Protein AF-A0A7S2IVY3-F1 (afdb_monomer_lite)

Sequence (99 aa):
AGHSTDSYICGTFDLEVLMPNRSASDKHHVVKFSPYLDPASRAYVHHIILFSCDSAVTGFTHAQTVTPCENMPRGCNEMKWAYAVGSQDMVMPSGVGMP

Structure (mmCIF, N/CA/C/O backbone):
data_AF-A0A7S2IVY3-F1
#
_entry.id   AF-A0A7S2IVY3-F1
#
loop_
_atom_site.group_PDB
_atom_site.id
_atom_site.type_symbol
_atom_site.label_atom_id
_atom_site.label_alt_id
_atom_site.label_comp_id
_atom_site.label_asym_id
_atom_site.label_entity_id
_atom_site.label_seq_id
_atom_site.pdbx_PDB_ins_code
_atom_site.Cartn_x
_atom_site.Cartn_y
_atom_site.Cartn_z
_atom_site.occupancy
_atom_site.B_iso_or_equiv
_atom_site.auth_seq_id
_atom_site.auth_comp_id
_atom_site.auth_asym_id
_atom_site.auth_atom_id
_atom_site.pdbx_PDB_model_num
ATOM 1 N N . ALA A 1 1 ? 29.919 3.608 -15.425 1.00 36.12 1 ALA A N 1
ATOM 2 C CA . ALA A 1 1 ? 28.489 3.482 -15.760 1.00 36.12 1 ALA A CA 1
ATOM 3 C C . ALA A 1 1 ? 27.721 3.484 -14.448 1.00 36.12 1 ALA A C 1
ATOM 5 O O . ALA A 1 1 ? 27.914 2.574 -13.654 1.00 36.12 1 ALA A O 1
ATOM 6 N N . GLY A 1 2 ? 27.015 4.574 -14.144 1.00 41.72 2 GLY A N 1
ATOM 7 C CA . GLY A 1 2 ? 26.373 4.772 -12.845 1.00 41.72 2 GLY A CA 1
ATOM 8 C C . GLY A 1 2 ? 25.069 3.991 -12.747 1.00 41.72 2 GLY A C 1
ATOM 9 O O . GLY A 1 2 ? 24.108 4.325 -13.433 1.00 41.72 2 GLY A O 1
ATOM 10 N N . HIS A 1 3 ? 25.035 2.971 -11.893 1.00 43.53 3 HIS A N 1
ATOM 11 C CA . HIS A 1 3 ? 23.782 2.482 -11.335 1.00 43.53 3 HIS A CA 1
ATOM 12 C C . HIS A 1 3 ? 23.345 3.478 -10.260 1.00 43.53 3 HIS A C 1
ATOM 14 O O . HIS A 1 3 ? 24.040 3.665 -9.264 1.00 43.53 3 HIS A O 1
ATOM 20 N N . SER A 1 4 ? 22.235 4.169 -10.512 1.00 52.16 4 SER A N 1
ATOM 21 C CA . SER A 1 4 ? 21.553 4.964 -9.494 1.00 52.16 4 SER A CA 1
ATOM 22 C C . SER A 1 4 ? 21.142 4.037 -8.348 1.00 52.16 4 SER A C 1
ATOM 24 O O . SER A 1 4 ? 20.552 2.989 -8.590 1.00 52.16 4 SER A O 1
ATOM 26 N N . THR A 1 5 ? 21.492 4.431 -7.128 1.00 57.97 5 THR A N 1
ATOM 27 C CA . THR A 1 5 ? 21.195 3.783 -5.843 1.00 57.97 5 THR A CA 1
ATOM 28 C C . THR A 1 5 ? 19.706 3.465 -5.692 1.00 57.97 5 THR A C 1
ATOM 30 O O . THR A 1 5 ? 18.895 4.312 -6.063 1.00 57.97 5 THR A O 1
ATOM 33 N N . ASP A 1 6 ? 19.371 2.298 -5.133 1.00 62.31 6 ASP A N 1
ATOM 34 C CA . ASP A 1 6 ? 18.011 1.792 -4.871 1.00 62.31 6 ASP A CA 1
ATOM 35 C C . ASP A 1 6 ? 17.014 2.903 -4.488 1.00 62.31 6 ASP A C 1
ATOM 37 O O . ASP A 1 6 ? 16.967 3.371 -3.349 1.00 62.31 6 ASP A O 1
ATOM 41 N N . SER A 1 7 ? 16.240 3.375 -5.468 1.00 82.19 7 SER A N 1
ATOM 42 C CA . SER A 1 7 ? 15.281 4.461 -5.283 1.00 82.19 7 SER A CA 1
ATOM 43 C C . SER A 1 7 ? 13.932 3.894 -4.864 1.00 82.19 7 SER A C 1
ATOM 45 O O . SER A 1 7 ? 13.328 3.125 -5.613 1.00 82.19 7 SER A O 1
ATOM 47 N N . TYR A 1 8 ? 13.431 4.308 -3.704 1.00 89.31 8 TYR A N 1
ATOM 48 C CA . TYR A 1 8 ? 12.079 3.967 -3.276 1.00 89.31 8 TYR A CA 1
ATOM 49 C C . TYR A 1 8 ? 11.072 4.954 -3.868 1.00 89.31 8 TYR A C 1
ATOM 51 O O . TYR A 1 8 ? 11.294 6.170 -3.877 1.00 89.31 8 TYR A O 1
ATOM 59 N N . ILE A 1 9 ? 9.963 4.406 -4.360 1.00 91.56 9 ILE A N 1
ATOM 60 C CA . ILE A 1 9 ? 8.793 5.145 -4.828 1.00 91.56 9 ILE A CA 1
ATOM 61 C C . ILE A 1 9 ? 7.652 4.790 -3.883 1.00 91.56 9 ILE A C 1
ATOM 63 O O . ILE A 1 9 ? 7.367 3.608 -3.690 1.00 91.56 9 ILE A O 1
ATOM 67 N N . CYS A 1 10 ? 7.003 5.795 -3.306 1.00 91.19 10 CYS A N 1
ATOM 68 C CA . CYS A 1 10 ? 5.891 5.586 -2.386 1.00 91.19 10 CYS A CA 1
ATOM 69 C C . CYS A 1 10 ? 4.595 6.065 -3.024 1.00 91.19 10 CYS A C 1
ATOM 71 O O . CYS A 1 10 ? 4.562 7.120 -3.655 1.00 91.19 10 CYS A O 1
ATOM 73 N N . GLY A 1 11 ? 3.530 5.296 -2.826 1.00 91.56 11 GLY A N 1
ATOM 74 C CA . GLY A 1 11 ? 2.167 5.673 -3.172 1.00 91.56 11 GLY A CA 1
ATOM 75 C C . GLY A 1 11 ? 1.276 5.591 -1.941 1.00 91.56 11 GLY A C 1
ATOM 76 O O . GLY A 1 11 ? 1.487 4.729 -1.087 1.00 91.56 11 GLY A O 1
ATOM 77 N N . THR A 1 12 ? 0.285 6.470 -1.854 1.00 91.94 12 THR A N 1
ATOM 78 C CA . THR A 1 12 ? -0.684 6.484 -0.751 1.00 91.94 12 THR A CA 1
ATOM 79 C C . THR A 1 12 ? -2.104 6.328 -1.258 1.00 91.94 12 THR A C 1
ATOM 81 O O . THR A 1 12 ? -2.455 6.789 -2.344 1.00 91.94 12 THR A O 1
ATOM 84 N N . PHE A 1 13 ? -2.935 5.658 -0.472 1.00 92.50 13 PHE A N 1
ATOM 85 C CA . PHE A 1 13 ? -4.347 5.471 -0.762 1.00 92.50 13 PHE A CA 1
ATOM 86 C C . PHE A 1 13 ? -5.137 5.418 0.540 1.00 92.50 13 PHE A C 1
ATOM 88 O O . PHE A 1 13 ? -4.606 5.059 1.588 1.00 92.50 13 PHE A O 1
ATOM 95 N N . ASP A 1 14 ? -6.427 5.710 0.431 1.0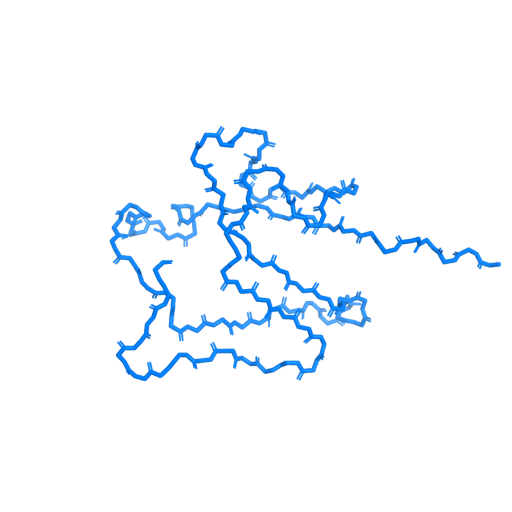0 90.94 14 ASP A N 1
ATOM 96 C CA . ASP A 1 14 ? -7.358 5.725 1.551 1.00 90.94 14 ASP A CA 1
ATOM 97 C C . ASP A 1 14 ? -8.400 4.642 1.318 1.00 90.94 14 ASP A C 1
ATOM 99 O O . ASP A 1 14 ? -9.007 4.571 0.244 1.00 90.94 14 ASP A O 1
ATOM 103 N N . LEU A 1 15 ? -8.627 3.800 2.325 1.00 90.44 15 LEU A N 1
ATOM 104 C CA . LEU A 1 15 ? -9.625 2.736 2.227 1.00 90.44 15 LEU A CA 1
ATOM 105 C C . LEU A 1 15 ? -11.035 3.293 2.003 1.00 90.44 15 LEU A C 1
ATOM 107 O O . LEU A 1 15 ? -11.806 2.678 1.275 1.00 90.44 15 LEU A O 1
ATOM 111 N N . GLU A 1 16 ? -11.354 4.469 2.549 1.00 89.31 16 GLU A N 1
ATOM 112 C CA . GLU A 1 16 ? -12.653 5.131 2.350 1.00 89.31 16 GLU A CA 1
ATOM 113 C C . GLU A 1 16 ? -12.929 5.437 0.874 1.00 89.31 16 GLU A C 1
ATOM 115 O O . GLU A 1 16 ? -14.052 5.272 0.401 1.00 89.31 16 GLU A O 1
ATOM 120 N N . VAL A 1 17 ? -11.893 5.820 0.122 1.00 91.69 17 VAL A N 1
ATOM 121 C CA . VAL A 1 17 ? -12.003 6.097 -1.316 1.00 91.69 17 VAL A CA 1
ATOM 122 C C . VAL A 1 17 ? -12.113 4.797 -2.113 1.00 91.69 17 VAL A C 1
ATOM 124 O O . VAL A 1 17 ? -12.887 4.714 -3.066 1.00 91.69 17 VAL A O 1
ATOM 127 N N . LEU A 1 18 ? -11.362 3.763 -1.723 1.00 91.00 18 LEU A N 1
ATOM 128 C CA . LEU A 1 18 ? -11.352 2.475 -2.426 1.00 91.00 18 LEU A CA 1
ATOM 129 C C . LEU A 1 18 ? -12.575 1.597 -2.115 1.00 91.00 18 LEU A C 1
ATOM 131 O O . LEU A 1 18 ? -12.888 0.684 -2.881 1.00 91.00 18 LEU A O 1
ATOM 135 N N . MET A 1 19 ? -13.275 1.855 -1.010 1.00 91.81 19 MET A N 1
ATOM 136 C CA . MET A 1 19 ? -14.425 1.081 -0.541 1.00 91.81 19 MET A CA 1
ATOM 137 C C . MET A 1 19 ? -15.668 1.972 -0.369 1.00 91.81 19 MET A C 1
ATOM 139 O O . MET A 1 19 ? -16.235 2.011 0.717 1.00 91.81 19 MET A O 1
ATOM 143 N N . PRO A 1 20 ? -16.185 2.627 -1.426 1.00 89.69 20 PRO A N 1
ATOM 144 C CA . PRO A 1 20 ? -17.194 3.694 -1.311 1.00 89.69 20 PRO A CA 1
ATOM 145 C C . PRO A 1 20 ? -18.531 3.275 -0.670 1.00 89.69 20 PRO A C 1
ATOM 147 O O . PRO A 1 20 ? -19.320 4.121 -0.268 1.00 89.69 20 PRO A O 1
ATOM 150 N N . ASN A 1 21 ? -18.797 1.969 -0.571 1.00 92.75 21 ASN A N 1
ATOM 151 C CA . ASN A 1 21 ? -20.011 1.412 0.034 1.00 92.75 21 ASN A CA 1
ATOM 152 C C . ASN A 1 21 ? -19.778 0.839 1.445 1.00 92.75 21 ASN A C 1
ATOM 154 O O . ASN A 1 21 ? -20.614 0.085 1.943 1.00 92.75 21 ASN A O 1
ATOM 158 N N . ARG A 1 22 ? -18.619 1.099 2.060 1.00 90.69 22 ARG A N 1
ATOM 159 C CA . ARG A 1 22 ? -18.243 0.612 3.393 1.00 90.69 22 ARG A CA 1
ATOM 160 C C . ARG A 1 22 ? -17.470 1.699 4.130 1.00 90.69 22 ARG A C 1
ATOM 162 O O . ARG A 1 22 ? -16.660 2.392 3.530 1.00 90.69 22 ARG A O 1
ATOM 169 N N . SER A 1 23 ? -17.674 1.820 5.436 1.00 90.44 23 SER A N 1
ATOM 170 C CA . SER A 1 23 ? -16.836 2.710 6.237 1.00 90.44 23 SER A CA 1
ATOM 171 C C . SER A 1 23 ? -15.477 2.058 6.466 1.00 90.44 23 SER A C 1
ATOM 173 O O . SER A 1 23 ? -15.420 0.891 6.858 1.00 90.44 23 SER A O 1
ATOM 175 N N . ALA A 1 24 ? -14.378 2.792 6.278 1.00 87.12 24 ALA A N 1
ATOM 176 C CA . ALA A 1 24 ? -13.055 2.306 6.681 1.00 87.12 24 ALA A CA 1
ATOM 177 C C . ALA A 1 24 ? -12.924 2.171 8.208 1.00 87.12 24 ALA A C 1
ATOM 179 O O . ALA A 1 24 ? -12.052 1.450 8.679 1.00 87.12 24 ALA A O 1
ATOM 180 N N . SER A 1 25 ? -13.807 2.828 8.973 1.00 87.88 25 SER A N 1
ATOM 181 C CA . SER A 1 25 ? -13.875 2.692 10.433 1.00 87.88 25 SER A CA 1
ATOM 182 C C . SER A 1 25 ? -14.585 1.411 10.893 1.00 87.88 25 SER A C 1
ATOM 184 O O . SER A 1 25 ? -14.512 1.067 12.073 1.00 87.88 25 SER A O 1
ATOM 186 N N . ASP A 1 26 ? -15.286 0.704 9.998 1.00 91.88 26 ASP A N 1
ATOM 187 C CA . ASP A 1 26 ? -15.868 -0.596 10.334 1.00 91.88 26 ASP A CA 1
ATOM 188 C C . ASP A 1 26 ? -14.768 -1.659 10.458 1.00 91.88 26 ASP A C 1
ATOM 190 O O . ASP A 1 26 ? -13.702 -1.568 9.849 1.00 91.88 26 ASP A O 1
ATOM 194 N N . LYS A 1 27 ? -15.037 -2.728 11.214 1.00 91.56 27 LYS A N 1
ATOM 195 C CA . LYS A 1 27 ? -14.096 -3.847 11.322 1.00 91.56 27 LYS A CA 1
ATOM 196 C C . LYS A 1 27 ? -14.031 -4.623 10.002 1.00 91.56 27 LYS A C 1
ATOM 198 O O . LYS A 1 27 ? -14.948 -5.383 9.686 1.00 91.56 27 LYS A O 1
ATOM 203 N N . HIS A 1 28 ? -12.909 -4.515 9.298 1.00 92.50 28 HIS A N 1
ATOM 204 C CA . HIS A 1 28 ? -12.585 -5.339 8.130 1.00 92.50 28 HIS A CA 1
ATOM 205 C C . HIS A 1 28 ? -11.458 -6.312 8.459 1.00 92.50 28 HIS A C 1
ATOM 207 O O . HIS A 1 28 ? -10.741 -6.137 9.439 1.00 92.50 28 HIS A O 1
ATOM 213 N N . HIS A 1 29 ? -11.322 -7.361 7.650 1.00 95.31 29 HIS A N 1
ATOM 214 C CA . HIS A 1 29 ? -10.110 -8.168 7.669 1.00 95.31 29 HIS A CA 1
ATOM 215 C C . HIS A 1 29 ? -9.652 -8.456 6.245 1.00 95.31 29 HIS A C 1
ATOM 217 O O . HIS A 1 29 ? -10.435 -8.929 5.416 1.00 95.31 29 HIS A O 1
ATOM 223 N N . VAL A 1 30 ? -8.372 -8.224 5.973 1.00 95.31 30 VAL A N 1
ATOM 224 C CA . VAL A 1 30 ? -7.739 -8.639 4.727 1.00 95.31 30 VAL A CA 1
ATOM 225 C C . VAL A 1 30 ? -7.424 -10.128 4.811 1.00 95.31 30 VAL A C 1
ATOM 227 O O . VAL A 1 30 ? -6.665 -10.583 5.667 1.00 95.31 30 VAL A O 1
ATOM 230 N N . VAL A 1 31 ? -8.026 -10.899 3.909 1.00 97.50 31 VAL A N 1
ATOM 231 C CA . VAL A 1 31 ? -7.865 -12.362 3.834 1.00 97.50 31 VAL A CA 1
ATOM 232 C C . VAL A 1 31 ? -6.915 -12.794 2.718 1.00 97.50 31 VAL A C 1
ATOM 234 O O . VAL A 1 31 ? -6.555 -13.965 2.628 1.00 97.50 31 VAL A O 1
ATOM 237 N N . LYS A 1 32 ? -6.514 -11.865 1.844 1.00 97.75 32 LYS A N 1
ATOM 238 C CA . LYS A 1 32 ? -5.610 -12.135 0.731 1.00 97.75 32 LYS A CA 1
ATOM 239 C C . LYS A 1 32 ? -4.874 -10.870 0.294 1.00 97.75 32 LYS A C 1
ATOM 241 O O . LYS A 1 32 ? -5.498 -9.822 0.166 1.00 97.75 32 LYS A O 1
ATOM 246 N N . PHE A 1 33 ? -3.588 -11.006 -0.016 1.00 97.44 33 PHE A N 1
ATOM 247 C CA . PHE A 1 33 ? -2.792 -9.991 -0.702 1.00 97.44 33 PHE A CA 1
ATOM 248 C C . PHE A 1 33 ? -2.199 -10.571 -1.987 1.00 97.44 33 PHE A C 1
ATOM 250 O O . PHE A 1 33 ? -1.667 -11.684 -1.985 1.00 97.44 33 PHE A O 1
ATOM 257 N N . SER A 1 34 ? -2.282 -9.799 -3.069 1.00 96.69 34 SER A N 1
ATOM 258 C CA . SER A 1 34 ? -1.753 -10.154 -4.386 1.00 96.69 34 SER A CA 1
ATOM 259 C C 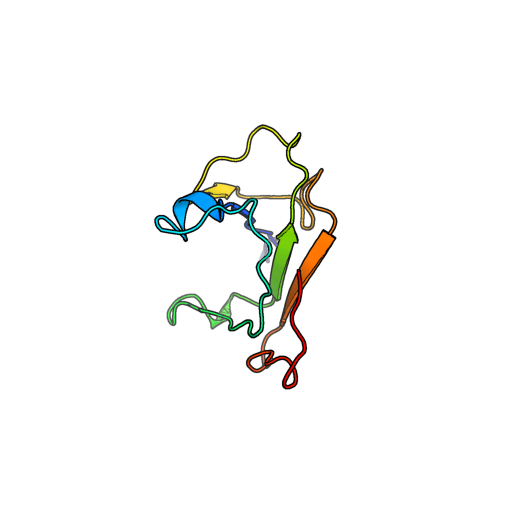. SER A 1 34 ? -0.986 -8.976 -4.974 1.00 96.69 34 SER A C 1
ATOM 261 O O . SER A 1 34 ? -1.547 -7.879 -5.045 1.00 96.69 34 SER A O 1
ATOM 263 N N . PRO A 1 35 ? 0.261 -9.168 -5.435 1.00 95.38 35 PRO A N 1
ATOM 264 C CA . PRO A 1 35 ? 0.966 -8.135 -6.177 1.00 95.38 35 PRO A CA 1
ATOM 265 C C . PRO A 1 35 ? 0.289 -7.921 -7.534 1.00 95.38 35 PRO A C 1
ATOM 267 O O . PRO A 1 35 ? 0.089 -8.864 -8.299 1.00 95.38 35 PRO A O 1
ATOM 270 N N . TYR A 1 36 ? -0.007 -6.668 -7.872 1.00 94.56 36 TYR A N 1
ATOM 271 C CA . TYR A 1 36 ? -0.379 -6.284 -9.230 1.00 94.56 36 TYR A CA 1
ATOM 272 C C . TYR A 1 36 ? 0.782 -5.519 -9.865 1.00 94.56 36 TYR A C 1
ATOM 274 O O . TYR A 1 36 ? 1.085 -4.397 -9.465 1.00 94.56 36 TYR A O 1
ATOM 282 N N . LEU A 1 37 ? 1.457 -6.149 -10.830 1.00 94.19 37 LEU A N 1
ATOM 283 C CA . LEU A 1 37 ? 2.641 -5.597 -11.491 1.00 94.19 37 LEU A CA 1
ATOM 284 C C . LEU A 1 37 ? 2.368 -5.374 -12.974 1.00 94.19 37 LEU A C 1
ATOM 286 O O . LEU A 1 37 ? 2.104 -6.332 -13.715 1.00 94.19 37 LEU A O 1
ATOM 290 N N . ASP A 1 38 ? 2.518 -4.123 -13.404 1.00 94.56 38 ASP A N 1
ATOM 291 C CA . ASP A 1 38 ? 2.475 -3.757 -14.813 1.00 94.56 38 ASP A CA 1
ATOM 292 C C . ASP A 1 38 ? 3.548 -4.546 -15.602 1.00 94.56 38 ASP A C 1
ATOM 294 O O . ASP A 1 38 ? 4.712 -4.578 -15.189 1.00 94.56 38 ASP A O 1
ATOM 298 N N . PRO A 1 39 ? 3.194 -5.216 -16.717 1.00 95.69 39 PRO A N 1
ATOM 299 C CA . PRO A 1 39 ? 4.136 -6.049 -17.460 1.00 95.69 39 PRO A CA 1
ATOM 300 C C . PRO A 1 39 ? 5.383 -5.309 -17.954 1.00 95.69 39 PRO A C 1
ATOM 302 O O . PRO A 1 39 ? 6.446 -5.925 -18.016 1.00 95.69 39 PRO A O 1
ATOM 305 N N . ALA A 1 40 ? 5.270 -4.021 -18.292 1.00 96.56 40 ALA A N 1
ATOM 306 C CA . ALA A 1 40 ? 6.383 -3.238 -18.821 1.00 96.56 40 ALA A CA 1
ATOM 307 C C . ALA A 1 40 ? 7.386 -2.841 -17.728 1.00 96.56 40 ALA A C 1
ATOM 309 O O . ALA A 1 40 ? 8.575 -2.706 -18.009 1.00 96.56 40 ALA A O 1
ATOM 310 N N . SER A 1 41 ? 6.932 -2.697 -16.479 1.00 91.19 41 SER A N 1
ATOM 311 C CA . SER A 1 41 ? 7.788 -2.327 -15.342 1.00 91.19 41 SER A CA 1
ATOM 312 C C . SER A 1 41 ? 8.148 -3.482 -14.400 1.00 91.19 41 SER A C 1
ATOM 314 O O . SER A 1 41 ? 9.048 -3.337 -13.573 1.00 91.19 41 SER A O 1
ATOM 316 N N . ARG A 1 42 ? 7.514 -4.655 -14.542 1.00 93.06 42 ARG A N 1
ATOM 317 C CA . ARG A 1 42 ? 7.688 -5.822 -13.655 1.00 93.06 42 ARG A CA 1
ATOM 318 C C . ARG A 1 42 ? 9.143 -6.215 -13.409 1.00 93.06 42 ARG A C 1
ATOM 320 O O . ARG A 1 42 ? 9.476 -6.593 -12.292 1.00 93.06 42 ARG A O 1
ATOM 327 N N . ALA A 1 43 ? 9.996 -6.137 -14.430 1.00 92.81 43 ALA A N 1
ATOM 328 C CA . ALA A 1 43 ? 11.406 -6.515 -14.326 1.00 92.81 43 ALA A CA 1
ATOM 329 C C . ALA A 1 43 ? 12.222 -5.604 -13.387 1.00 92.81 43 ALA A C 1
ATOM 331 O O . ALA A 1 43 ? 13.305 -5.992 -12.960 1.00 92.81 43 ALA A O 1
ATOM 332 N N . TYR A 1 44 ? 11.708 -4.414 -13.063 1.00 91.50 44 TYR A N 1
ATOM 333 C CA . TYR A 1 44 ? 12.378 -3.423 -12.221 1.00 91.50 44 TYR A CA 1
ATOM 334 C C . TYR A 1 44 ? 11.841 -3.390 -10.782 1.00 91.50 44 TYR A C 1
ATOM 336 O O . TYR A 1 44 ? 12.470 -2.796 -9.909 1.00 91.50 44 TYR A O 1
ATOM 344 N N . VAL A 1 45 ? 10.697 -4.026 -10.505 1.00 92.31 45 VAL A N 1
ATOM 345 C CA . VAL A 1 45 ? 10.093 -4.050 -9.164 1.00 92.31 45 VAL A CA 1
ATOM 346 C C . VAL A 1 45 ? 10.629 -5.243 -8.375 1.00 92.31 45 VAL A C 1
ATOM 348 O O . VAL A 1 45 ? 10.161 -6.369 -8.536 1.00 92.31 45 VAL A O 1
ATOM 351 N N . HIS A 1 46 ? 11.607 -4.993 -7.502 1.00 94.50 46 HIS A N 1
ATOM 352 C CA . HIS A 1 46 ? 12.196 -6.040 -6.662 1.00 94.50 46 HIS A CA 1
ATOM 353 C C . HIS A 1 46 ? 11.400 -6.293 -5.370 1.00 94.50 46 HIS A C 1
ATOM 355 O O . HIS A 1 46 ? 11.223 -7.446 -4.974 1.00 94.50 46 HIS A O 1
ATOM 361 N N . HIS A 1 47 ? 10.892 -5.231 -4.733 1.00 94.56 47 HIS A N 1
ATOM 362 C CA . HIS A 1 47 ? 10.099 -5.296 -3.504 1.00 94.56 47 HIS A CA 1
ATOM 363 C C . HIS A 1 47 ? 8.892 -4.351 -3.557 1.00 94.56 47 HIS A C 1
ATOM 365 O O . HIS A 1 47 ? 8.971 -3.279 -4.154 1.00 94.56 47 HIS A O 1
ATOM 371 N N . ILE A 1 48 ? 7.805 -4.727 -2.879 1.00 94.81 48 ILE A N 1
ATOM 372 C CA . ILE A 1 48 ? 6.691 -3.837 -2.513 1.00 94.81 48 ILE A CA 1
ATOM 373 C C . ILE A 1 48 ? 6.426 -4.043 -1.027 1.00 94.81 48 ILE A C 1
ATOM 375 O O . ILE A 1 48 ? 6.351 -5.184 -0.575 1.00 94.81 48 ILE A O 1
ATOM 379 N N . ILE A 1 49 ? 6.269 -2.961 -0.269 1.00 95.25 49 ILE A N 1
ATOM 38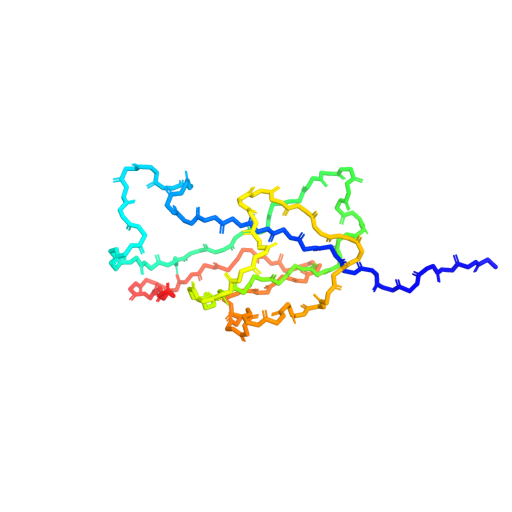0 C CA . ILE A 1 49 ? 5.906 -3.029 1.146 1.00 95.25 49 ILE A CA 1
ATOM 381 C C . ILE A 1 49 ? 4.694 -2.133 1.368 1.00 95.25 49 ILE A C 1
ATOM 383 O O . ILE A 1 49 ? 4.687 -0.974 0.960 1.00 95.25 49 ILE A O 1
ATOM 387 N N . LEU A 1 50 ? 3.664 -2.693 1.994 1.00 95.31 50 LEU A N 1
ATOM 388 C CA . LEU A 1 50 ? 2.464 -1.987 2.403 1.00 95.31 50 LEU A CA 1
ATOM 389 C C . LEU A 1 50 ? 2.527 -1.717 3.903 1.00 95.31 50 LEU A C 1
ATOM 391 O O . LEU A 1 50 ? 2.645 -2.652 4.700 1.00 95.31 50 LEU A O 1
ATOM 395 N N . PHE A 1 51 ? 2.378 -0.450 4.268 1.00 94.50 51 PHE A N 1
ATOM 396 C CA . PHE A 1 51 ? 2.266 0.008 5.647 1.00 94.50 51 PHE A CA 1
ATOM 397 C C . PHE A 1 51 ? 0.886 0.623 5.889 1.00 94.50 51 PHE A C 1
ATOM 399 O O . PHE A 1 51 ? 0.304 1.212 4.977 1.00 94.50 51 PHE A O 1
ATOM 406 N N . SER A 1 52 ? 0.377 0.520 7.113 1.00 92.50 52 SER A N 1
ATOM 407 C CA . SER A 1 52 ? -0.645 1.436 7.624 1.00 92.50 52 SER A CA 1
ATOM 408 C C . SER A 1 52 ? 0.025 2.665 8.233 1.00 92.50 52 SER A C 1
ATOM 410 O O . SER A 1 52 ? 1.122 2.588 8.796 1.00 92.50 52 SER A O 1
ATOM 412 N N . CYS A 1 53 ? -0.651 3.803 8.103 1.00 90.44 53 CYS A N 1
ATOM 413 C CA . CYS A 1 53 ? -0.212 5.087 8.631 1.00 90.44 53 CYS A CA 1
ATOM 414 C C . CYS A 1 53 ? -1.107 5.535 9.786 1.00 90.44 53 CYS A C 1
ATOM 416 O O . CYS A 1 53 ? -2.307 5.255 9.788 1.00 90.44 53 CYS A O 1
ATOM 418 N N . ASP A 1 54 ? -0.532 6.270 10.737 1.00 86.50 54 ASP A N 1
ATOM 419 C CA . ASP 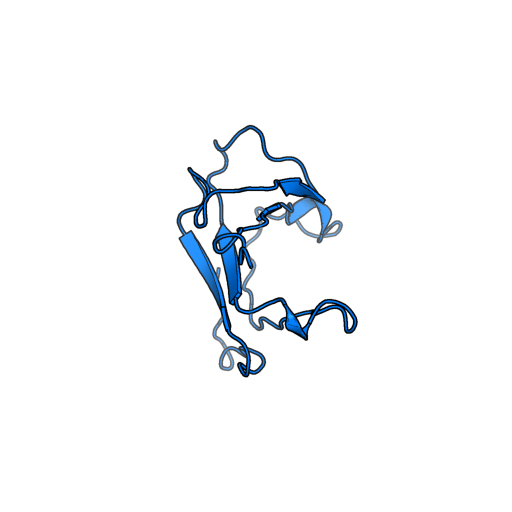A 1 54 ? -1.302 6.926 11.790 1.00 86.50 54 ASP A CA 1
ATOM 420 C C . ASP A 1 54 ? -2.229 7.993 11.188 1.00 86.50 54 ASP A C 1
ATOM 422 O O . ASP A 1 54 ? -1.855 8.724 10.269 1.00 86.50 54 ASP A O 1
ATOM 426 N N . SER A 1 55 ? -3.417 8.172 11.769 1.00 77.00 55 SER A N 1
ATOM 427 C CA . SER A 1 55 ? -4.388 9.188 11.325 1.00 77.00 55 SER A CA 1
ATOM 428 C C . SER A 1 55 ? -3.886 10.632 11.466 1.00 77.00 55 SER A C 1
ATOM 430 O O . SER A 1 55 ? -4.484 11.556 10.924 1.00 77.00 55 SER A O 1
ATOM 432 N N . ALA A 1 56 ? -2.812 10.841 12.232 1.00 75.94 56 ALA A N 1
ATOM 433 C CA . ALA A 1 56 ? -2.166 12.136 12.426 1.00 75.94 56 ALA A CA 1
ATOM 434 C C . ALA A 1 56 ? -1.092 12.443 11.368 1.00 75.94 56 ALA A C 1
ATOM 436 O O . ALA A 1 56 ? -0.523 13.538 11.375 1.00 75.94 56 ALA A O 1
ATOM 437 N N . VAL A 1 57 ? -0.781 11.493 10.478 1.00 79.94 57 VAL A N 1
ATOM 438 C CA . VAL A 1 57 ? 0.146 11.740 9.376 1.00 79.94 57 VAL A CA 1
ATOM 439 C C . VAL A 1 57 ? -0.485 12.740 8.414 1.00 79.94 57 VAL A C 1
ATOM 441 O O . VAL A 1 57 ? -1.608 12.576 7.952 1.00 79.94 57 VAL A O 1
ATOM 444 N N . THR A 1 58 ? 0.259 13.798 8.115 1.00 71.94 58 THR A N 1
ATOM 445 C CA . THR A 1 58 ? -0.151 14.864 7.197 1.00 71.94 58 THR A CA 1
ATOM 446 C C . THR A 1 58 ? 0.821 14.923 6.023 1.00 71.94 58 THR A C 1
ATOM 448 O O . THR A 1 58 ? 1.975 14.517 6.146 1.00 71.94 58 THR A O 1
ATOM 451 N N . GLY A 1 59 ? 0.364 15.420 4.872 1.00 74.88 59 GLY A N 1
ATOM 452 C CA . GLY A 1 59 ? 1.205 15.574 3.677 1.00 74.88 59 GLY A CA 1
ATOM 453 C C . GLY A 1 59 ? 1.139 14.421 2.672 1.00 74.88 59 GLY A C 1
ATOM 454 O O . GLY A 1 59 ? 1.784 14.510 1.628 1.00 74.88 59 GLY A O 1
ATOM 455 N N . PHE A 1 60 ? 0.330 13.393 2.939 1.00 79.56 60 PHE A N 1
ATOM 456 C CA . PHE A 1 60 ? -0.064 12.400 1.942 1.00 79.56 60 PHE A CA 1
ATOM 457 C C . PHE A 1 60 ? -1.484 12.668 1.457 1.00 79.56 60 PHE A C 1
ATOM 459 O O . PHE A 1 60 ? -2.381 12.952 2.247 1.00 79.56 60 PHE A O 1
ATOM 466 N N . THR A 1 61 ? -1.673 12.580 0.146 1.00 85.88 61 THR A N 1
ATOM 467 C CA . THR A 1 61 ? -2.971 12.703 -0.520 1.00 85.88 61 THR A CA 1
ATOM 468 C C . THR A 1 61 ? -3.297 11.385 -1.212 1.00 85.88 61 THR A C 1
ATOM 470 O O . THR A 1 61 ? -2.393 10.666 -1.648 1.00 85.88 61 THR A O 1
ATOM 473 N N . HIS A 1 62 ? -4.581 11.059 -1.346 1.00 89.50 62 HIS A N 1
ATOM 474 C CA . HIS A 1 62 ? -5.016 9.899 -2.117 1.00 89.50 62 HIS A CA 1
ATOM 475 C C . HIS A 1 62 ? -4.356 9.847 -3.504 1.00 89.50 62 HIS A C 1
ATOM 477 O O . HIS A 1 62 ? -4.327 10.852 -4.215 1.00 89.50 62 HIS A O 1
ATOM 483 N N . ALA A 1 63 ? -3.859 8.672 -3.900 1.00 89.38 63 ALA A N 1
ATOM 484 C CA . ALA A 1 63 ? -3.194 8.412 -5.179 1.00 89.38 63 ALA A CA 1
ATOM 485 C C . ALA A 1 63 ? -1.962 9.296 -5.466 1.00 89.38 63 ALA A C 1
ATOM 487 O O . ALA A 1 63 ? -1.475 9.350 -6.598 1.00 89.38 63 ALA A O 1
ATOM 488 N N . GLN A 1 64 ? -1.418 9.973 -4.452 1.00 90.00 64 GLN A N 1
ATOM 489 C CA . GLN A 1 64 ? -0.169 10.708 -4.580 1.00 90.00 64 GLN A CA 1
ATOM 490 C C . GLN A 1 64 ? 0.998 9.732 -4.719 1.00 90.00 64 GLN A C 1
ATOM 492 O O . GLN A 1 64 ? 1.097 8.751 -3.984 1.00 90.00 64 GLN A O 1
ATOM 497 N N . THR A 1 65 ? 1.904 10.033 -5.648 1.00 90.44 65 THR A N 1
ATOM 498 C CA . THR A 1 65 ? 3.186 9.336 -5.795 1.00 90.44 65 THR A CA 1
ATOM 499 C C . THR A 1 65 ? 4.313 10.253 -5.329 1.00 90.44 65 THR A C 1
ATOM 501 O O . THR A 1 65 ? 4.373 11.415 -5.732 1.00 90.44 65 THR A O 1
ATOM 504 N N . VAL A 1 66 ? 5.207 9.742 -4.485 1.00 87.81 66 VAL A N 1
ATOM 505 C CA . VAL A 1 66 ? 6.352 10.473 -3.927 1.00 87.81 66 VAL A CA 1
ATOM 506 C C . VAL A 1 66 ? 7.646 9.802 -4.373 1.00 87.81 66 VAL A C 1
ATOM 508 O O . VAL A 1 66 ? 7.830 8.600 -4.171 1.00 87.81 66 VAL A O 1
ATOM 511 N N . THR A 1 67 ? 8.543 10.595 -4.970 1.00 88.62 67 THR A N 1
ATOM 512 C CA . THR A 1 67 ? 9.816 10.105 -5.514 1.00 88.62 67 THR A CA 1
ATOM 513 C C . THR A 1 67 ? 10.935 11.145 -5.358 1.00 88.62 67 THR A C 1
ATOM 515 O O . THR A 1 67 ? 10.762 12.263 -5.846 1.00 88.62 67 THR A O 1
ATOM 518 N N . PRO A 1 68 ? 12.088 10.799 -4.752 1.00 87.19 68 PRO A N 1
ATOM 519 C CA . PRO A 1 68 ? 12.309 9.603 -3.934 1.00 87.19 68 PRO A CA 1
ATOM 520 C C . PRO A 1 68 ? 11.517 9.682 -2.617 1.00 87.19 68 PRO A C 1
ATOM 522 O O . PRO A 1 68 ? 11.177 10.773 -2.162 1.00 87.19 68 PRO A O 1
ATOM 525 N N . CYS A 1 69 ? 11.241 8.541 -1.990 1.00 85.56 69 CYS A N 1
ATOM 526 C CA . CYS A 1 69 ? 10.704 8.490 -0.628 1.00 85.56 69 CYS A CA 1
ATOM 527 C C . CYS A 1 69 ? 11.620 7.711 0.327 1.00 85.56 69 CYS A C 1
ATOM 529 O O . CYS A 1 69 ? 12.542 7.012 -0.097 1.00 85.56 69 CYS A O 1
ATOM 531 N N . GLU A 1 70 ? 11.359 7.835 1.630 1.00 86.81 70 GLU A N 1
ATOM 532 C CA . GLU A 1 70 ? 11.918 6.934 2.640 1.00 86.81 70 GLU A CA 1
ATOM 533 C C . GLU A 1 70 ? 11.331 5.528 2.449 1.00 86.81 70 GLU A C 1
ATOM 535 O O . GLU A 1 70 ? 10.146 5.380 2.154 1.00 86.81 70 GLU A O 1
ATOM 540 N N . ASN A 1 71 ? 12.140 4.485 2.642 1.00 85.19 71 ASN A N 1
ATOM 541 C CA . ASN A 1 71 ? 11.692 3.091 2.514 1.00 85.19 71 ASN A CA 1
ATOM 542 C C . ASN A 1 71 ? 10.572 2.710 3.504 1.00 85.19 71 ASN A C 1
ATOM 544 O O . ASN A 1 71 ? 9.822 1.769 3.255 1.00 85.19 71 ASN A O 1
ATOM 548 N N . MET A 1 72 ? 10.479 3.434 4.618 1.00 89.25 72 MET A N 1
ATOM 549 C CA . MET A 1 72 ? 9.398 3.384 5.592 1.00 89.25 72 MET A CA 1
ATOM 550 C C . MET A 1 72 ? 9.040 4.833 5.946 1.00 89.25 72 MET A C 1
ATOM 552 O O . MET A 1 72 ? 9.743 5.447 6.751 1.00 89.25 72 MET A O 1
ATOM 556 N N . PRO A 1 73 ? 8.004 5.411 5.316 1.00 87.06 73 PRO A N 1
ATOM 557 C CA . PRO A 1 73 ? 7.639 6.802 5.540 1.00 87.06 73 PRO A CA 1
ATOM 558 C C . PRO A 1 73 ? 7.313 7.083 7.006 1.00 87.06 73 PRO A C 1
ATOM 560 O O . PRO A 1 73 ? 6.609 6.312 7.663 1.00 87.06 73 PRO A O 1
ATOM 563 N N . ARG A 1 74 ? 7.789 8.218 7.524 1.00 87.75 74 ARG A N 1
ATOM 564 C CA . ARG A 1 74 ? 7.514 8.628 8.905 1.00 87.75 74 ARG A CA 1
ATOM 565 C C . ARG A 1 74 ? 6.011 8.637 9.215 1.00 87.75 74 ARG A C 1
ATOM 567 O O . ARG A 1 74 ? 5.237 9.347 8.582 1.00 87.75 74 ARG A O 1
ATOM 574 N N . GLY A 1 75 ? 5.632 7.890 10.252 1.00 89.50 75 GLY A N 1
ATOM 575 C CA . GLY A 1 75 ? 4.239 7.737 10.688 1.00 89.50 75 GLY A CA 1
ATOM 576 C C . GLY A 1 75 ? 3.488 6.593 10.001 1.00 89.50 75 GLY A C 1
ATOM 577 O O . GLY A 1 75 ? 2.332 6.354 10.329 1.00 89.50 75 GLY A O 1
ATOM 578 N N . CYS A 1 76 ? 4.149 5.854 9.108 1.00 91.69 76 CYS A N 1
ATOM 579 C CA . CYS A 1 76 ? 3.653 4.634 8.478 1.00 91.69 76 CYS A CA 1
ATOM 580 C C . CYS A 1 76 ? 4.539 3.447 8.874 1.00 91.69 76 CYS A C 1
ATOM 582 O O . CYS A 1 76 ? 5.329 2.949 8.076 1.00 91.69 76 CYS A O 1
ATOM 584 N N . ASN A 1 77 ? 4.463 3.039 10.144 1.00 89.94 77 ASN A N 1
ATOM 585 C CA . ASN A 1 77 ? 5.423 2.094 10.733 1.00 89.94 77 ASN A CA 1
ATOM 586 C C . ASN A 1 77 ? 4.868 0.673 10.913 1.00 89.94 77 ASN A C 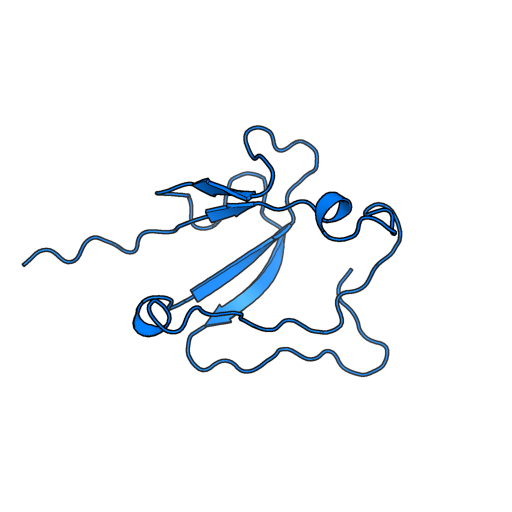1
ATOM 588 O O . ASN A 1 77 ? 5.627 -0.251 11.204 1.00 89.94 77 ASN A O 1
ATOM 592 N N . GLU A 1 78 ? 3.556 0.474 10.776 1.00 92.56 78 GLU A N 1
ATOM 593 C CA . GLU A 1 78 ? 2.950 -0.849 10.910 1.00 92.56 78 GLU A CA 1
ATOM 594 C C . GLU A 1 78 ? 2.913 -1.525 9.533 1.00 92.56 78 GLU A C 1
ATOM 596 O O . GLU A 1 78 ? 2.120 -1.184 8.658 1.00 92.56 78 GLU A O 1
ATOM 601 N N . MET A 1 79 ? 3.812 -2.488 9.326 1.00 93.44 79 MET A N 1
ATOM 602 C CA . MET A 1 79 ? 3.853 -3.279 8.097 1.00 93.44 79 MET A CA 1
ATOM 603 C C . MET A 1 79 ? 2.638 -4.210 8.032 1.00 93.44 79 MET A C 1
ATOM 605 O O . MET A 1 79 ? 2.457 -5.068 8.894 1.00 93.44 79 MET A O 1
ATOM 609 N N . LYS A 1 80 ? 1.839 -4.081 6.973 1.00 95.00 80 LYS A N 1
ATOM 610 C CA . LYS A 1 80 ? 0.696 -4.957 6.690 1.00 95.00 80 LYS A CA 1
ATOM 611 C C . LYS A 1 80 ? 1.077 -6.093 5.750 1.00 95.00 80 LYS A C 1
ATOM 613 O O . LYS A 1 80 ? 0.644 -7.226 5.927 1.00 95.00 80 LYS A O 1
ATOM 618 N N . TRP A 1 81 ? 1.905 -5.825 4.747 1.00 96.50 81 TRP A N 1
ATOM 619 C CA . TRP A 1 81 ? 2.293 -6.857 3.792 1.00 96.50 81 TRP A CA 1
ATOM 620 C C . TRP A 1 81 ? 3.598 -6.514 3.086 1.00 96.50 81 TRP A C 1
ATOM 622 O O . TRP A 1 81 ? 3.906 -5.346 2.870 1.00 96.50 81 TRP A O 1
ATOM 632 N N . ALA A 1 82 ? 4.344 -7.542 2.695 1.00 95.81 82 ALA A N 1
ATOM 633 C CA . ALA A 1 82 ? 5.537 -7.407 1.882 1.00 95.81 82 ALA A CA 1
ATOM 634 C C . ALA A 1 82 ? 5.491 -8.393 0.713 1.00 95.81 82 ALA A C 1
ATOM 636 O O . ALA A 1 82 ? 5.015 -9.522 0.840 1.00 95.81 82 ALA A O 1
ATOM 637 N N . TYR A 1 83 ? 6.040 -7.959 -0.411 1.00 96.62 83 TYR A N 1
ATOM 638 C CA . TYR A 1 83 ? 6.280 -8.757 -1.599 1.00 96.62 83 TYR A CA 1
ATOM 639 C C . TYR A 1 83 ? 7.741 -8.641 -2.003 1.00 96.62 83 TYR A C 1
ATOM 641 O O . TYR A 1 83 ? 8.317 -7.552 -1.978 1.00 96.62 83 TYR A O 1
ATOM 649 N N . ALA A 1 84 ? 8.304 -9.766 -2.431 1.00 95.81 84 ALA A N 1
ATOM 650 C CA . ALA A 1 84 ? 9.579 -9.836 -3.118 1.00 95.81 84 ALA A CA 1
ATOM 651 C C . ALA A 1 84 ? 9.402 -10.597 -4.434 1.00 95.81 84 ALA A C 1
ATOM 653 O O . ALA A 1 84 ? 8.487 -11.411 -4.585 1.00 95.81 84 ALA A O 1
ATOM 654 N N . VAL A 1 85 ? 10.289 -10.347 -5.395 1.00 95.00 85 VAL A N 1
ATOM 655 C CA . VAL A 1 85 ? 10.287 -11.072 -6.669 1.00 95.00 85 VAL A CA 1
ATOM 656 C C . VAL A 1 85 ? 10.244 -12.595 -6.455 1.00 95.00 85 VAL A C 1
ATOM 658 O O . VAL A 1 85 ? 11.008 -13.160 -5.675 1.00 95.00 85 VAL A O 1
ATOM 661 N N . GLY A 1 86 ? 9.315 -13.264 -7.143 1.00 92.50 86 GLY A N 1
ATOM 662 C CA . GLY A 1 86 ? 9.094 -14.711 -7.033 1.00 92.50 86 GLY A CA 1
ATOM 663 C C . GLY A 1 86 ? 8.083 -15.138 -5.961 1.00 92.50 86 GLY A C 1
ATOM 664 O O . GLY A 1 86 ? 7.659 -16.296 -5.972 1.00 92.50 86 GLY A O 1
ATOM 665 N N . SER A 1 87 ? 7.643 -14.235 -5.076 1.00 93.81 87 SER A N 1
ATOM 666 C CA . SER A 1 87 ? 6.555 -14.521 -4.135 1.00 93.81 87 SER A CA 1
ATOM 667 C C . SER A 1 87 ? 5.230 -14.786 -4.859 1.00 93.81 87 SER A C 1
ATOM 669 O O . SER A 1 87 ? 4.929 -14.190 -5.892 1.00 93.81 87 SER A O 1
ATOM 671 N N . GLN A 1 88 ? 4.429 -15.684 -4.286 1.00 94.19 88 GLN A N 1
ATOM 672 C CA . GLN A 1 88 ? 3.051 -15.943 -4.702 1.00 94.19 88 GLN A CA 1
ATOM 673 C C . GLN A 1 88 ? 2.073 -15.078 -3.897 1.00 94.19 88 GLN A C 1
ATOM 675 O O . GLN A 1 88 ? 2.464 -14.395 -2.948 1.00 94.19 88 GLN A O 1
ATOM 680 N N . ASP A 1 89 ? 0.793 -15.147 -4.258 1.00 96.12 89 ASP A N 1
ATOM 681 C CA . ASP A 1 89 ? -0.296 -14.585 -3.461 1.00 96.12 89 ASP A CA 1
ATOM 682 C C . ASP A 1 89 ? -0.222 -15.053 -2.000 1.00 96.12 89 ASP A C 1
ATOM 684 O O . ASP A 1 89 ? -0.097 -16.248 -1.720 1.00 96.12 89 ASP A O 1
ATOM 688 N N . MET A 1 90 ? -0.383 -14.121 -1.060 1.00 96.06 90 MET A N 1
ATOM 689 C CA . MET A 1 90 ? -0.553 -14.458 0.350 1.00 96.06 90 MET A CA 1
ATOM 690 C C . MET A 1 90 ? -2.040 -14.655 0.623 1.00 96.06 90 MET A C 1
ATOM 692 O O . MET A 1 90 ? -2.787 -13.682 0.700 1.00 96.06 90 MET A O 1
ATOM 696 N N . VAL A 1 91 ? -2.473 -15.906 0.764 1.00 97.62 91 VAL A N 1
ATOM 697 C CA . VAL A 1 91 ? -3.853 -16.263 1.120 1.00 97.62 91 VAL A CA 1
ATOM 698 C C . VAL A 1 91 ? -3.892 -16.679 2.586 1.00 97.62 91 VAL A C 1
ATOM 700 O O . VAL A 1 91 ? -3.175 -17.596 2.988 1.00 97.62 91 VAL A O 1
ATOM 703 N N . MET A 1 92 ? -4.720 -16.010 3.387 1.00 96.88 92 MET A N 1
ATOM 704 C CA . MET A 1 92 ? -4.886 -16.350 4.798 1.00 96.88 92 MET A CA 1
ATOM 705 C C . MET A 1 92 ? -5.664 -17.668 4.951 1.00 96.88 92 MET A C 1
ATOM 707 O O . MET A 1 92 ? -6.547 -17.961 4.137 1.00 96.88 92 MET A O 1
ATOM 711 N N . PRO A 1 93 ? -5.381 -18.467 5.996 1.00 97.38 93 PRO A N 1
ATOM 712 C CA . PRO A 1 93 ? -6.188 -19.636 6.323 1.00 97.38 93 PRO A CA 1
ATOM 713 C C . PRO A 1 93 ? -7.660 -19.285 6.556 1.00 97.38 93 PRO A C 1
ATOM 715 O O . PRO A 1 93 ? -8.012 -18.158 6.907 1.00 97.38 93 PRO A O 1
ATOM 718 N N . SER A 1 94 ? -8.532 -20.286 6.425 1.00 96.94 94 SER A N 1
ATOM 719 C CA . SER A 1 94 ? -9.950 -20.116 6.744 1.00 96.94 94 SER A CA 1
ATOM 720 C C . SER A 1 94 ? -10.135 -19.619 8.184 1.00 96.94 94 SER A C 1
ATOM 722 O O . SER A 1 94 ? -9.514 -20.139 9.109 1.00 96.94 94 SER A O 1
ATOM 724 N N . GLY A 1 95 ? -10.975 -18.597 8.366 1.00 95.31 95 GLY A N 1
ATOM 725 C CA . GLY A 1 95 ? -11.231 -17.975 9.669 1.00 95.31 95 GLY A CA 1
ATOM 726 C C . GLY A 1 95 ? -10.146 -17.008 10.155 1.00 95.31 95 GLY A C 1
ATOM 727 O O . GLY A 1 95 ? -10.288 -16.457 11.244 1.00 95.31 95 GLY A O 1
ATOM 728 N N . VAL A 1 96 ? -9.093 -16.769 9.367 1.00 97.12 96 VAL A N 1
ATOM 729 C CA . VAL A 1 96 ? -8.016 -15.825 9.688 1.00 97.12 96 VAL A CA 1
ATOM 730 C C . VAL A 1 96 ? -8.079 -14.628 8.746 1.00 97.12 96 VAL A C 1
ATOM 732 O O . VAL A 1 96 ? -8.304 -14.767 7.545 1.00 97.12 96 VAL A O 1
ATOM 735 N N . GLY A 1 97 ? -7.838 -13.439 9.286 1.00 95.88 97 GLY A N 1
ATOM 736 C CA . GLY A 1 97 ? -7.656 -12.243 8.485 1.00 95.88 97 GLY A CA 1
ATOM 737 C C . GLY A 1 97 ? -6.902 -11.173 9.260 1.00 95.88 97 GLY A C 1
ATOM 738 O O . GLY A 1 97 ? -6.942 -11.134 10.490 1.00 95.88 97 GLY A O 1
ATOM 739 N N . MET A 1 98 ? -6.185 -10.333 8.524 1.00 94.44 98 MET A N 1
ATOM 740 C CA . MET A 1 98 ? -5.438 -9.213 9.080 1.00 94.44 98 MET A CA 1
ATOM 741 C C . MET A 1 98 ? -6.376 -8.025 9.307 1.00 94.44 98 MET A C 1
ATOM 743 O O . MET A 1 98 ? -7.051 -7.653 8.349 1.00 94.44 98 MET A O 1
ATOM 747 N N . PRO A 1 99 ? -6.433 -7.448 10.518 1.00 89.25 99 PRO A N 1
ATOM 748 C CA . PRO A 1 99 ? -7.231 -6.256 10.782 1.00 89.25 99 PRO A CA 1
ATOM 749 C C . PRO A 1 99 ? -6.664 -5.005 10.097 1.00 89.25 99 PRO A C 1
ATOM 751 O O . PRO A 1 99 ? -5.415 -4.876 9.974 1.00 89.25 99 PRO A O 1
#

InterPro domains:
  IPR000323 Copper type II, ascorbate-dependent monooxygenase, N-terminal [PF01082] (5-99)
  IPR000945 Dopamine beta-hydroxylase-like [PTHR10157] (7-99)
  IPR008977 PHM/PNGase F domain superfamily [SSF49742] (5-99)
  IPR036939 Copper type II, ascorbate-dependent monooxygenase, N-terminal domain superfamily [G3DSA:2.6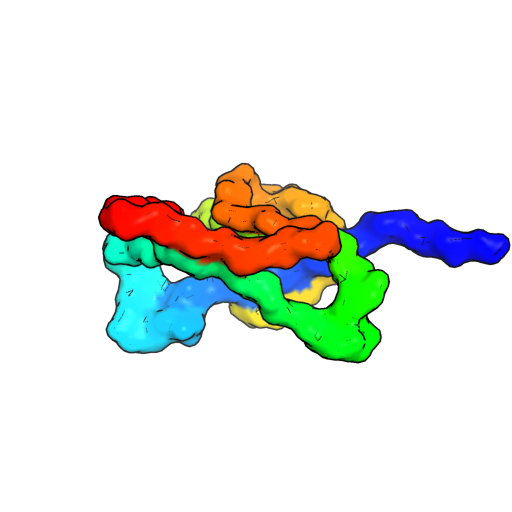0.120.310] (2-99)

Foldseek 3Di:
DDDDPDFAKDWDADVCVVPVPDDPPDDDFAQKDADDDDPVCVVVDFKDWDFDFDPPDDDHDHGDMDIRADPQHPRRPHTPDMDGPPDGMDGHPPPDGHD

pLDDT: mean 88.78, std 11.51, range [36.12, 97.75]

Organism: NCBI:txid327968

Secondary structure (DSSP, 8-state):
---------EE---HHHH-TTS-TTS---B-EE-----TTTGGG--EEEEEE--TT--S--TT-EESS--SS-TT--EEEEEEETT---EEPPTT--B-

Radius of gyration: 15.27 Å; chains: 1; bounding box: 48×36×31 Å